Protein AF-A0A7V1H5J5-F1 (afdb_monomer)

Sequence (65 aa):
MRDNARTIVFATVLGIVCSLVLAASSQFTAPYRKANEKAEKVRNFLSALEINIEPQWDSKTLLEV

Secondary structure (DSSP, 8-state):
-HHHHHHHHHHHHHHHHHHHHHHHHHHHHHHHHHHHHHHHHHHHHHHHTT----TT--HHHHHT-

Foldseek 3Di:
DVVVVVVVVVVVVVVVVVVVVVVVVCVVCVVVVVLQVVLVVLVVVCVVVVNDDDPPQGSCNSVVD

Radius of gyration: 21.52 Å; Cα contacts (8 Å, |Δi|>4): 23; chains: 1; bounding box: 48×25×52 Å

pLDDT: mean 87.12, std 9.3, range [55.34, 97.88]

Solvent-accessible surface area (backbone atoms only — not comparable to full-atom values): 3730 Å² total; per-residue (Å²): 111,71,65,61,52,51,51,52,52,49,53,50,54,52,50,50,53,54,51,51,53,52,50,52,51,51,62,70,43,42,64,60,52,52,41,43,55,50,26,51,51,52,49,52,55,40,50,74,68,71,47,89,71,65,89,83,65,46,40,42,72,68,62,78,96

Nearest PDB structures (foldseek):
  8eow-assembly1_A  TM=6.217E-01  e=8.237E+00  Rattus norv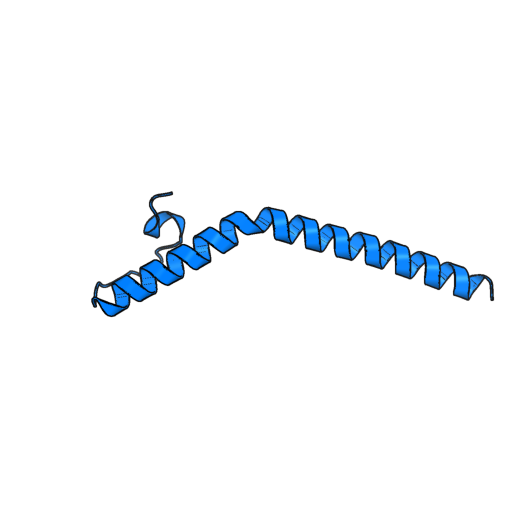egicus

Mean predicted aligned error: 7.46 Å

Structure (mmCIF, N/CA/C/O backbone):
data_AF-A0A7V1H5J5-F1
#
_entry.id   AF-A0A7V1H5J5-F1
#
loop_
_atom_site.group_PDB
_atom_site.id
_atom_site.type_symbol
_atom_site.label_atom_id
_atom_site.label_alt_id
_atom_site.label_comp_id
_atom_site.label_asym_id
_atom_site.label_entity_id
_atom_site.label_seq_id
_atom_site.pdbx_PDB_ins_code
_atom_site.Cartn_x
_atom_site.Cartn_y
_atom_site.Cartn_z
_atom_site.occupancy
_atom_site.B_iso_or_equiv
_atom_site.auth_seq_id
_atom_site.auth_comp_id
_atom_site.auth_asym_id
_atom_site.auth_atom_id
_atom_site.pdbx_PDB_model_num
ATOM 1 N N . MET A 1 1 ? 21.236 -10.608 -30.883 1.00 59.03 1 MET A N 1
ATOM 2 C CA . MET A 1 1 ? 21.761 -10.373 -29.512 1.00 59.03 1 MET A CA 1
ATOM 3 C C . MET A 1 1 ? 21.540 -8.940 -29.023 1.00 59.03 1 MET A C 1
ATOM 5 O O . MET A 1 1 ? 21.016 -8.779 -27.929 1.00 59.03 1 MET A O 1
ATOM 9 N N . ARG A 1 2 ? 21.868 -7.906 -29.817 1.00 63.06 2 ARG A N 1
ATOM 10 C CA . ARG A 1 2 ? 21.672 -6.484 -29.458 1.00 63.06 2 ARG A CA 1
ATOM 11 C C . ARG A 1 2 ? 20.217 -6.100 -29.151 1.00 63.06 2 ARG A C 1
ATOM 13 O O . ARG A 1 2 ? 19.986 -5.335 -28.221 1.00 63.06 2 ARG A O 1
ATOM 20 N N . ASP A 1 3 ? 19.253 -6.655 -29.882 1.00 71.62 3 ASP A N 1
ATOM 21 C CA . ASP A 1 3 ? 17.832 -6.345 -29.664 1.00 71.62 3 ASP A CA 1
ATOM 22 C C . ASP A 1 3 ? 17.303 -6.964 -28.364 1.00 71.62 3 ASP A C 1
ATOM 24 O O . ASP A 1 3 ? 16.606 -6.294 -27.613 1.00 71.62 3 ASP A O 1
ATOM 28 N N . ASN A 1 4 ? 17.762 -8.170 -28.010 1.00 80.12 4 ASN A N 1
ATOM 29 C CA . ASN A 1 4 ? 17.473 -8.780 -26.708 1.00 80.12 4 ASN A CA 1
ATOM 30 C C . ASN A 1 4 ? 18.001 -7.927 -25.544 1.00 80.12 4 ASN A C 1
ATOM 32 O O . ASN A 1 4 ? 17.296 -7.717 -24.563 1.00 80.12 4 ASN A O 1
ATOM 36 N N . ALA A 1 5 ? 19.224 -7.397 -25.665 1.00 88.19 5 ALA A N 1
ATOM 37 C CA . ALA A 1 5 ? 19.799 -6.521 -24.646 1.00 88.19 5 ALA A CA 1
ATOM 38 C C . ALA A 1 5 ? 19.002 -5.212 -24.495 1.00 88.19 5 ALA A C 1
ATOM 40 O O . ALA A 1 5 ? 18.745 -4.776 -23.376 1.00 88.19 5 ALA A O 1
ATOM 41 N N . ARG A 1 6 ? 18.547 -4.614 -25.606 1.00 90.56 6 ARG A N 1
ATOM 42 C CA . ARG A 1 6 ? 17.686 -3.418 -25.585 1.00 90.56 6 ARG A CA 1
ATOM 43 C C . ARG A 1 6 ? 16.340 -3.692 -24.919 1.00 90.56 6 ARG A C 1
ATOM 45 O O . ARG A 1 6 ? 15.904 -2.880 -24.110 1.00 90.56 6 ARG A O 1
ATOM 52 N N . THR A 1 7 ? 15.723 -4.837 -25.202 1.00 93.56 7 THR A N 1
ATOM 53 C CA . THR A 1 7 ? 14.463 -5.242 -24.567 1.00 93.56 7 THR A CA 1
ATOM 54 C C . THR A 1 7 ? 14.628 -5.446 -23.064 1.00 93.56 7 THR A C 1
ATOM 56 O O . THR A 1 7 ? 13.793 -4.977 -22.298 1.00 93.56 7 THR A O 1
ATOM 59 N N . ILE A 1 8 ? 15.721 -6.076 -22.620 1.00 94.00 8 ILE A N 1
ATOM 60 C CA . ILE A 1 8 ? 16.002 -6.274 -21.189 1.00 94.00 8 ILE A CA 1
ATOM 61 C C . ILE A 1 8 ? 16.198 -4.929 -20.480 1.00 94.00 8 ILE A C 1
ATOM 63 O O . ILE A 1 8 ? 15.604 -4.697 -19.427 1.00 94.00 8 ILE A O 1
ATOM 67 N N . VAL A 1 9 ? 16.982 -4.019 -21.065 1.00 95.25 9 VAL A N 1
ATOM 68 C CA . VAL A 1 9 ? 17.191 -2.674 -20.503 1.00 95.25 9 VAL A CA 1
ATOM 69 C C . VAL A 1 9 ? 15.872 -1.908 -20.433 1.00 95.25 9 VAL A C 1
ATOM 71 O O . VAL A 1 9 ? 15.549 -1.346 -19.390 1.00 95.25 9 VAL A O 1
ATOM 74 N N . PHE A 1 10 ? 15.075 -1.936 -21.501 1.00 95.06 10 PHE A N 1
ATOM 75 C CA . PHE A 1 10 ? 13.767 -1.290 -21.522 1.00 95.06 10 PHE A CA 1
ATOM 76 C C . PHE A 1 10 ? 12.830 -1.849 -20.445 1.00 95.06 10 PHE A C 1
ATOM 78 O O . PHE A 1 10 ? 12.255 -1.081 -19.679 1.00 95.06 10 PHE A O 1
ATOM 85 N N . ALA A 1 11 ? 12.718 -3.175 -20.337 1.00 96.25 11 ALA A N 1
ATOM 86 C CA . ALA A 1 11 ? 11.884 -3.826 -19.331 1.00 96.25 11 ALA A CA 1
ATOM 87 C C . ALA A 1 11 ? 12.337 -3.484 -17.904 1.00 96.25 11 ALA A C 1
ATOM 89 O O . ALA A 1 11 ? 11.505 -3.254 -17.029 1.00 96.25 11 ALA A O 1
ATOM 90 N N . THR A 1 12 ? 13.650 -3.386 -17.684 1.00 96.88 12 THR A N 1
ATOM 91 C CA . THR A 1 12 ? 14.221 -2.990 -16.391 1.00 96.88 12 THR A CA 1
ATOM 92 C C . THR A 1 12 ? 13.831 -1.558 -16.040 1.00 96.88 12 THR A C 1
ATOM 94 O O . THR A 1 12 ? 13.329 -1.307 -14.948 1.00 96.88 12 THR A O 1
ATOM 97 N N . VAL A 1 13 ? 13.994 -0.618 -16.977 1.00 97.62 13 VAL A N 1
ATOM 98 C CA . VAL A 1 13 ? 13.604 0.786 -16.778 1.00 97.62 13 VAL A CA 1
ATOM 99 C C . VAL A 1 13 ? 12.103 0.899 -16.525 1.00 97.62 13 VAL A C 1
ATOM 101 O O . VAL A 1 13 ? 11.693 1.572 -15.583 1.00 97.62 13 VAL A O 1
ATOM 104 N N . LEU A 1 14 ? 11.282 0.201 -17.308 1.00 97.31 14 LEU A N 1
ATOM 105 C CA . LEU A 1 14 ? 9.834 0.198 -17.131 1.00 97.31 14 LEU A CA 1
ATOM 106 C C . LEU A 1 14 ? 9.435 -0.355 -15.755 1.00 97.31 14 LEU A C 1
ATOM 108 O O . LEU A 1 14 ? 8.620 0.253 -15.067 1.00 97.31 14 LEU A O 1
ATOM 112 N N . GLY A 1 15 ? 10.053 -1.454 -15.314 1.00 97.81 15 GLY A N 1
ATOM 113 C CA . GLY A 1 15 ? 9.830 -2.022 -13.984 1.00 97.81 15 GLY A CA 1
ATOM 114 C C . GLY A 1 15 ? 10.212 -1.059 -12.856 1.00 97.81 1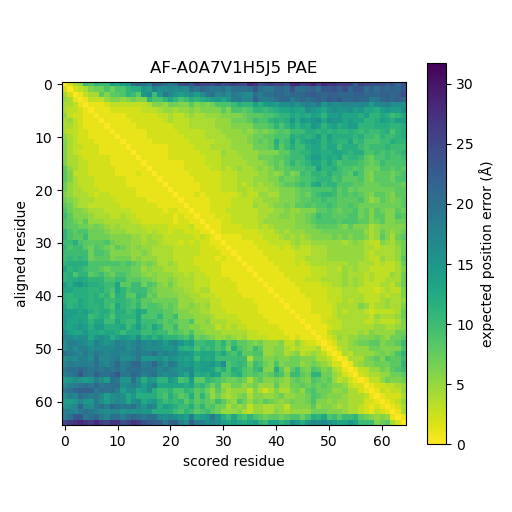5 GLY A C 1
ATOM 115 O O . GLY A 1 15 ? 9.477 -0.926 -11.874 1.00 97.81 15 GLY A O 1
ATOM 116 N N . ILE A 1 16 ? 11.312 -0.319 -13.016 1.00 97.88 16 ILE A N 1
ATOM 117 C CA . ILE A 1 16 ? 11.714 0.726 -12.065 1.00 97.88 16 ILE A CA 1
ATOM 118 C C . ILE A 1 16 ? 10.657 1.833 -12.017 1.00 97.88 16 ILE A C 1
ATOM 120 O O . ILE A 1 16 ? 10.198 2.191 -10.938 1.00 97.88 16 ILE A O 1
ATOM 124 N N . VAL A 1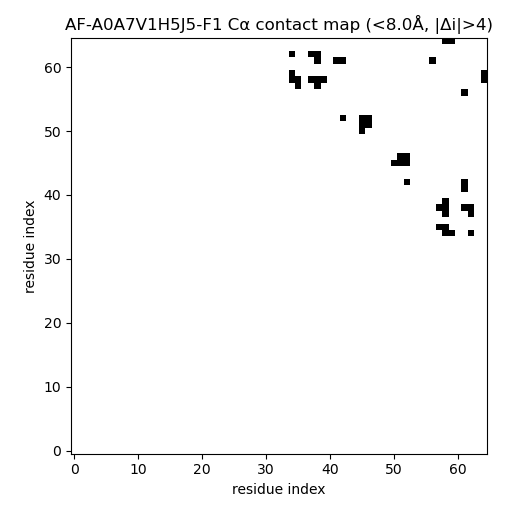 17 ? 10.203 2.334 -13.166 1.00 97.88 17 VAL A N 1
ATOM 125 C CA . VAL A 1 17 ? 9.174 3.384 -13.211 1.00 97.88 17 VAL A CA 1
ATOM 126 C C . VAL A 1 17 ? 7.875 2.913 -12.551 1.00 97.88 17 VAL A C 1
ATOM 128 O O . VAL A 1 17 ? 7.339 3.611 -11.692 1.00 97.88 17 VAL A O 1
ATOM 131 N N . CYS A 1 18 ? 7.392 1.714 -12.879 1.00 96.81 18 CYS A N 1
ATOM 132 C CA . CYS A 1 18 ? 6.174 1.167 -12.282 1.00 96.81 18 CYS A CA 1
ATOM 133 C C . CYS A 1 18 ? 6.294 0.984 -10.763 1.00 96.81 18 CYS A C 1
ATOM 135 O O . CYS A 1 18 ? 5.367 1.328 -10.030 1.00 96.81 18 CYS A O 1
ATOM 137 N N . SER A 1 19 ? 7.430 0.476 -10.279 1.00 97.19 19 SER A N 1
ATOM 138 C CA . SER A 1 19 ? 7.650 0.288 -8.840 1.00 97.19 19 SER A CA 1
ATOM 139 C C . SER A 1 19 ? 7.731 1.615 -8.085 1.00 97.19 19 SER A C 1
ATOM 141 O O . SER A 1 19 ? 7.146 1.729 -7.011 1.00 97.19 19 SER A O 1
ATOM 143 N N . LEU A 1 20 ? 8.361 2.642 -8.663 1.00 97.25 20 LEU A N 1
ATOM 144 C CA . LEU A 1 20 ? 8.400 3.986 -8.083 1.00 97.25 20 LEU A CA 1
ATOM 145 C C . LEU A 1 20 ? 7.011 4.619 -8.005 1.00 97.25 20 LEU A C 1
ATOM 147 O O . LEU A 1 20 ? 6.658 5.175 -6.967 1.00 97.25 20 LEU A O 1
ATOM 151 N N . VAL A 1 21 ? 6.208 4.505 -9.066 1.00 97.38 21 VAL A N 1
ATOM 152 C CA . VAL A 1 21 ? 4.827 5.012 -9.071 1.00 97.38 21 VAL A CA 1
ATOM 153 C C . VAL A 1 21 ? 4.003 4.327 -7.982 1.00 97.38 21 VAL A C 1
ATOM 155 O O . VAL A 1 21 ? 3.329 5.009 -7.212 1.00 97.38 21 VAL A O 1
ATOM 158 N N . LEU A 1 22 ? 4.103 3.000 -7.866 1.00 95.81 22 LEU A N 1
ATOM 159 C CA . LEU A 1 22 ? 3.380 2.237 -6.850 1.00 95.81 22 LEU A CA 1
ATOM 160 C C . LEU A 1 22 ? 3.844 2.577 -5.425 1.00 95.81 22 LEU A C 1
ATOM 162 O O . LEU A 1 22 ? 3.027 2.722 -4.514 1.00 95.81 22 LEU A O 1
ATOM 166 N N . ALA A 1 23 ? 5.152 2.738 -5.220 1.00 95.88 23 ALA A N 1
ATOM 167 C CA . ALA A 1 23 ? 5.707 3.147 -3.937 1.00 95.88 23 ALA A CA 1
ATOM 168 C C . ALA A 1 23 ? 5.209 4.548 -3.548 1.00 95.88 23 ALA A C 1
ATOM 170 O O . ALA A 1 23 ? 4.681 4.728 -2.449 1.00 95.88 23 ALA A O 1
ATOM 171 N N . ALA A 1 24 ? 5.277 5.513 -4.467 1.00 94.88 24 ALA A N 1
ATOM 172 C CA . ALA A 1 24 ? 4.802 6.873 -4.240 1.00 94.88 24 ALA A CA 1
ATOM 173 C C . ALA A 1 24 ? 3.296 6.915 -3.940 1.00 94.88 24 ALA A C 1
ATOM 175 O O . ALA A 1 24 ? 2.882 7.539 -2.961 1.00 94.88 24 ALA A O 1
ATOM 176 N N . SER A 1 25 ? 2.472 6.201 -4.715 1.00 94.38 25 SER A N 1
ATOM 177 C CA . SER A 1 25 ? 1.029 6.137 -4.470 1.00 94.38 25 SER A CA 1
ATOM 178 C C . SER A 1 25 ? 0.715 5.493 -3.122 1.00 94.38 25 SER A C 1
ATOM 180 O O . SER A 1 25 ? -0.168 5.962 -2.403 1.00 94.38 25 SER A O 1
ATOM 182 N N . SER A 1 26 ? 1.454 4.449 -2.735 1.00 92.88 26 SER A N 1
ATOM 183 C CA . SER A 1 26 ? 1.283 3.796 -1.434 1.00 92.88 26 SER A CA 1
ATOM 184 C C . SER A 1 26 ? 1.630 4.724 -0.269 1.00 92.88 26 SER A C 1
ATOM 186 O O . SER A 1 26 ? 0.919 4.751 0.734 1.00 92.88 26 SER A O 1
ATOM 188 N N . GLN A 1 27 ? 2.677 5.539 -0.409 1.00 93.06 27 GLN A N 1
ATOM 189 C CA . GLN A 1 27 ? 3.094 6.477 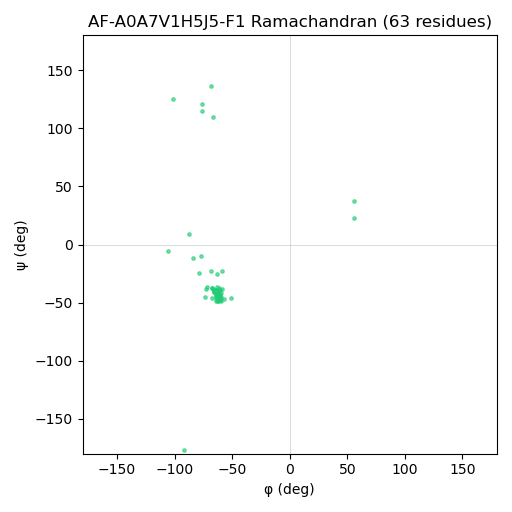0.625 1.00 93.06 27 GLN A CA 1
ATOM 190 C C . GLN A 1 27 ? 2.131 7.662 0.732 1.00 93.06 27 GLN A C 1
ATOM 192 O O . GLN A 1 27 ? 1.798 8.079 1.840 1.00 93.06 27 GLN A O 1
ATOM 197 N N . PHE A 1 28 ? 1.620 8.149 -0.399 1.00 91.50 28 PHE A N 1
ATOM 198 C CA . PHE A 1 28 ? 0.631 9.224 -0.433 1.00 91.50 28 PHE A CA 1
ATOM 199 C C . PHE A 1 28 ? -0.727 8.793 0.139 1.00 91.50 28 PHE A C 1
ATOM 201 O O . PHE A 1 28 ? -1.386 9.557 0.838 1.00 91.50 28 PHE A O 1
ATOM 208 N N . THR A 1 29 ? -1.137 7.547 -0.110 1.00 91.31 29 THR A N 1
ATOM 209 C CA . THR A 1 29 ? -2.402 6.997 0.408 1.00 91.31 29 THR A CA 1
ATOM 210 C C . THR A 1 29 ? -2.296 6.442 1.833 1.00 91.31 29 THR A C 1
ATOM 212 O O . THR A 1 29 ? -3.318 6.209 2.480 1.00 91.31 29 THR A O 1
ATOM 215 N N . ALA A 1 30 ? -1.082 6.282 2.369 1.00 90.75 30 ALA A N 1
ATOM 216 C CA . ALA A 1 30 ? -0.829 5.778 3.717 1.00 90.75 30 ALA A CA 1
ATOM 217 C C . ALA A 1 30 ? -1.608 6.487 4.848 1.00 90.75 30 ALA A C 1
ATOM 219 O O . ALA A 1 30 ? -2.140 5.767 5.700 1.00 90.75 30 ALA A O 1
ATOM 220 N N . PRO A 1 31 ? -1.701 7.835 4.923 1.00 86.94 31 PRO A N 1
ATOM 221 C CA . PRO A 1 31 ? -2.477 8.495 5.975 1.00 86.94 31 PRO A CA 1
ATOM 222 C C . PRO A 1 31 ? -3.968 8.147 5.899 1.00 86.94 31 PRO A C 1
ATOM 224 O O . PRO A 1 31 ? -4.561 7.807 6.920 1.00 86.94 31 PRO A O 1
ATOM 227 N N . TYR A 1 32 ? -4.549 8.133 4.697 1.00 88.50 32 TYR A N 1
ATOM 228 C CA . TYR A 1 32 ? -5.954 7.775 4.486 1.00 88.50 32 TYR A CA 1
ATOM 229 C C . TYR A 1 32 ? -6.224 6.307 4.825 1.00 88.50 32 TYR A C 1
ATOM 231 O O . TYR A 1 32 ? -7.202 5.998 5.501 1.00 88.50 32 TYR A O 1
ATOM 239 N N . ARG A 1 33 ? -5.318 5.395 4.445 1.00 87.38 33 ARG A N 1
ATOM 240 C CA . ARG A 1 33 ? -5.417 3.978 4.820 1.00 87.38 33 ARG A CA 1
ATOM 241 C C . ARG A 1 33 ? -5.407 3.802 6.338 1.00 87.38 33 ARG A C 1
ATOM 243 O O . ARG A 1 33 ? -6.253 3.094 6.871 1.00 87.38 33 ARG A O 1
ATOM 250 N N . LYS A 1 34 ? -4.500 4.488 7.043 1.00 89.94 34 LYS A N 1
ATOM 251 C CA . LYS A 1 34 ? -4.433 4.451 8.513 1.00 89.94 34 LYS A CA 1
ATOM 252 C C . LYS A 1 34 ? -5.687 5.035 9.168 1.00 89.94 34 LYS A C 1
ATOM 254 O O . LYS A 1 34 ? -6.128 4.504 10.183 1.00 89.94 34 LYS A O 1
ATOM 259 N N . ALA A 1 35 ? -6.244 6.116 8.622 1.00 88.12 35 ALA A N 1
ATOM 260 C CA . ALA A 1 35 ? -7.494 6.694 9.112 1.00 88.12 35 ALA A CA 1
ATOM 261 C C . ALA A 1 35 ? -8.656 5.705 8.947 1.00 88.12 35 ALA A C 1
ATOM 263 O O . ALA A 1 35 ? -9.386 5.456 9.900 1.00 88.12 35 ALA A O 1
ATOM 264 N N . ASN A 1 36 ? -8.759 5.052 7.789 1.00 88.56 36 ASN A N 1
ATOM 265 C CA . ASN A 1 36 ? -9.785 4.041 7.538 1.00 88.56 36 ASN A CA 1
ATOM 266 C C . ASN A 1 36 ? -9.627 2.815 8.449 1.00 88.56 36 ASN A C 1
ATOM 268 O O . ASN A 1 36 ? -10.604 2.366 9.033 1.00 88.56 36 ASN A O 1
ATOM 272 N N . GLU A 1 37 ? -8.405 2.313 8.653 1.00 90.62 37 GLU A N 1
ATOM 273 C CA . GLU A 1 37 ? -8.143 1.210 9.592 1.00 90.62 37 GLU A CA 1
ATOM 274 C C . GLU A 1 37 ? -8.523 1.567 11.036 1.00 90.62 37 GLU A C 1
ATOM 276 O O . GLU A 1 37 ? -9.043 0.730 11.774 1.00 90.62 37 GLU A O 1
ATOM 281 N N . LYS A 1 38 ? -8.259 2.806 11.468 1.00 88.44 38 LYS A N 1
ATOM 282 C CA . LYS A 1 38 ? -8.665 3.284 12.796 1.00 88.44 38 LYS A CA 1
ATOM 283 C C . LYS A 1 38 ? -10.179 3.403 12.908 1.00 88.44 38 LYS A C 1
ATOM 285 O O . LYS A 1 38 ? -10.737 2.939 13.896 1.00 88.44 38 LYS A O 1
ATOM 290 N N . ALA A 1 39 ? -10.825 3.986 11.905 1.00 88.06 39 ALA A N 1
ATOM 291 C CA . ALA A 1 39 ? -12.272 4.117 11.860 1.00 88.06 39 ALA A CA 1
ATOM 292 C C . ALA A 1 39 ? -12.954 2.749 11.908 1.00 88.06 39 ALA A C 1
ATOM 294 O O . ALA A 1 39 ? -13.882 2.563 12.682 1.00 88.06 39 ALA A O 1
ATOM 295 N N . GLU A 1 40 ? -12.432 1.760 11.184 1.00 88.06 40 GLU A N 1
ATOM 296 C CA . GLU A 1 40 ? -12.952 0.394 11.213 1.00 88.06 40 GLU A CA 1
ATOM 297 C C . GLU A 1 40 ? -12.835 -0.242 12.605 1.00 88.06 40 GLU A C 1
ATOM 299 O O . GLU A 1 40 ? -13.776 -0.866 13.089 1.00 88.06 40 GLU A O 1
ATOM 304 N N . LYS A 1 41 ? -11.715 -0.033 13.309 1.00 88.75 41 LYS A N 1
ATOM 305 C CA . LYS A 1 41 ? -11.577 -0.484 14.704 1.00 88.75 41 LYS A CA 1
ATOM 306 C C . LYS A 1 41 ? -12.616 0.170 15.608 1.00 88.75 41 LYS A C 1
ATOM 308 O O . LYS A 1 41 ? -13.250 -0.528 16.392 1.00 88.75 41 LYS A O 1
ATOM 313 N N . VAL A 1 42 ? -12.794 1.485 15.494 1.00 88.44 42 VAL A N 1
ATOM 314 C CA . VAL A 1 42 ? -13.781 2.239 16.280 1.00 88.44 42 VAL A CA 1
ATOM 315 C C . VAL A 1 42 ? -15.198 1.748 15.982 1.00 88.44 42 VAL A C 1
ATOM 317 O O . VAL A 1 42 ? -15.942 1.470 16.919 1.00 88.44 42 VAL A O 1
ATOM 320 N N . ARG A 1 43 ? -15.548 1.536 14.706 1.00 85.62 43 ARG A N 1
ATOM 321 C CA . ARG A 1 43 ? -16.835 0.949 14.301 1.00 85.62 43 ARG A CA 1
ATOM 322 C C . ARG A 1 43 ? -17.057 -0.412 14.933 1.00 85.62 43 ARG A C 1
ATOM 324 O O . ARG A 1 43 ? -18.117 -0.638 15.499 1.00 85.62 43 ARG A O 1
ATOM 331 N N . ASN A 1 44 ? -16.058 -1.289 14.888 1.00 88.44 44 ASN A N 1
ATOM 332 C CA . ASN A 1 44 ? -16.159 -2.620 15.481 1.00 88.44 44 ASN A CA 1
ATOM 333 C C . ASN A 1 44 ? -16.352 -2.561 17.002 1.00 88.44 44 ASN A C 1
ATOM 335 O O . ASN A 1 44 ? -17.186 -3.290 17.533 1.00 88.44 44 ASN A O 1
ATOM 339 N N . PHE A 1 45 ? -15.642 -1.670 17.703 1.00 89.94 45 PHE A N 1
ATOM 340 C CA . PHE A 1 45 ? -15.837 -1.466 19.143 1.00 89.94 45 PHE A CA 1
ATOM 341 C C . PHE A 1 45 ? -17.246 -0.971 19.475 1.00 89.94 45 PHE A C 1
ATOM 343 O O . PHE A 1 45 ? -17.901 -1.524 20.352 1.00 89.94 45 PHE A O 1
ATOM 350 N N . LEU A 1 46 ? -17.723 0.051 18.773 1.00 87.19 46 LEU A N 1
ATOM 351 C CA . LEU A 1 46 ? -19.047 0.627 18.996 1.00 87.19 46 LEU A CA 1
ATOM 352 C C . LEU A 1 46 ? -20.168 -0.350 18.610 1.00 87.19 46 LEU A C 1
ATOM 354 O O . LEU A 1 46 ? -21.155 -0.464 19.331 1.00 87.19 46 LEU A O 1
ATOM 358 N N . SER A 1 47 ? -19.978 -1.125 17.541 1.00 86.62 47 SER A N 1
ATOM 359 C CA . SER A 1 47 ? -20.894 -2.199 17.154 1.00 86.62 47 SER A CA 1
ATOM 360 C C . SER A 1 47 ? -20.959 -3.305 18.208 1.00 86.62 47 SER A C 1
ATOM 362 O O . SER A 1 47 ? -22.035 -3.848 18.434 1.00 86.62 47 SER A O 1
ATOM 364 N N . ALA A 1 48 ? -19.843 -3.638 18.866 1.00 90.25 48 ALA A N 1
ATOM 365 C CA . ALA A 1 48 ? -19.832 -4.599 19.971 1.00 90.25 48 ALA A CA 1
ATOM 366 C C . ALA A 1 48 ? -20.557 -4.077 21.225 1.00 90.25 48 ALA A C 1
ATOM 368 O O . ALA A 1 48 ? -21.008 -4.871 22.044 1.00 90.25 48 ALA A O 1
ATOM 369 N N . LEU A 1 49 ? -20.684 -2.755 21.364 1.00 89.81 49 LEU A N 1
ATOM 370 C CA . LEU A 1 49 ? -21.478 -2.092 22.403 1.00 89.81 49 LEU A CA 1
ATOM 371 C C . LEU A 1 49 ? -22.950 -1.894 21.993 1.00 89.81 49 LEU A C 1
ATOM 373 O O . LEU A 1 49 ? -23.669 -1.173 22.678 1.00 89.81 49 LEU A O 1
ATOM 377 N N . GLU A 1 50 ? -23.384 -2.490 20.874 1.00 87.62 50 GLU A N 1
ATOM 378 C CA . GLU A 1 50 ? -24.729 -2.343 20.288 1.00 87.62 50 GLU A 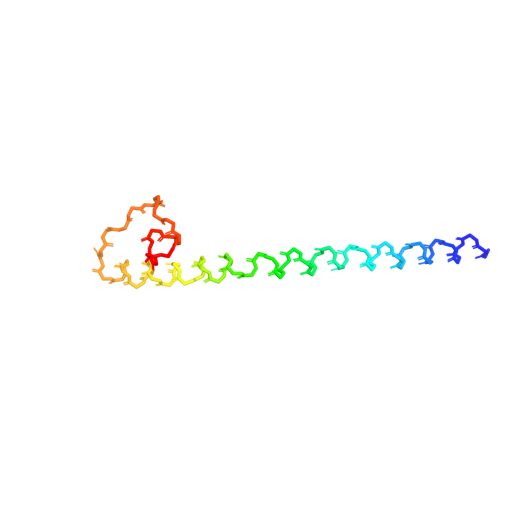CA 1
ATOM 379 C C . GLU A 1 5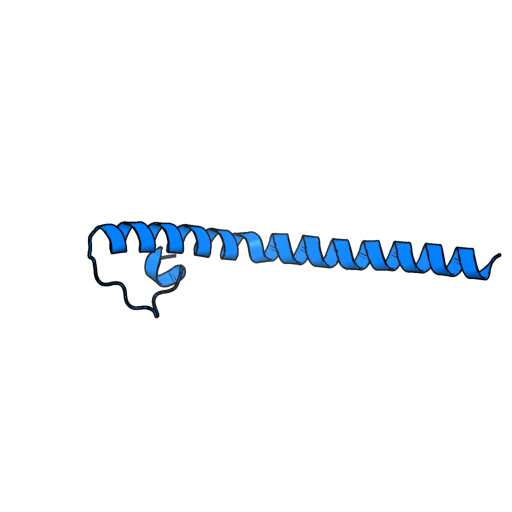0 ? -25.128 -0.885 19.990 1.00 87.62 50 GLU A C 1
ATOM 381 O O . GLU A 1 50 ? -26.306 -0.548 19.861 1.00 87.62 50 GLU A O 1
ATOM 386 N N . ILE A 1 51 ? -24.141 0.001 19.829 1.00 82.94 51 ILE A N 1
ATOM 387 C CA . ILE A 1 51 ? -24.376 1.380 19.406 1.00 82.94 51 ILE A CA 1
ATOM 388 C C . ILE A 1 51 ? -24.650 1.365 17.901 1.00 82.94 51 ILE A C 1
ATOM 390 O O . ILE A 1 51 ? -23.816 0.925 17.107 1.00 82.94 51 ILE A O 1
ATOM 394 N N . ASN A 1 52 ? -25.825 1.855 17.503 1.00 77.19 52 ASN A N 1
ATOM 395 C CA . ASN A 1 52 ? -26.214 1.936 16.099 1.00 77.19 52 ASN A CA 1
ATOM 396 C C . ASN A 1 52 ? -25.332 2.952 15.355 1.00 77.19 52 ASN A C 1
ATOM 398 O O . ASN A 1 52 ? -25.458 4.158 15.569 1.00 77.19 52 ASN A O 1
ATOM 402 N N . ILE A 1 53 ? -24.452 2.463 14.480 1.00 78.19 53 ILE A N 1
ATOM 403 C CA . ILE A 1 53 ? -23.636 3.291 13.585 1.00 78.19 53 ILE A CA 1
ATOM 404 C C . ILE A 1 53 ? -24.254 3.270 12.198 1.00 78.19 53 ILE A C 1
ATOM 406 O O . ILE A 1 53 ? -24.415 2.204 11.600 1.00 78.19 53 ILE A O 1
ATOM 410 N N . GLU A 1 54 ? -24.537 4.450 11.652 1.00 78.94 54 GLU A N 1
ATOM 411 C CA . GLU A 1 54 ? -25.047 4.545 10.292 1.00 78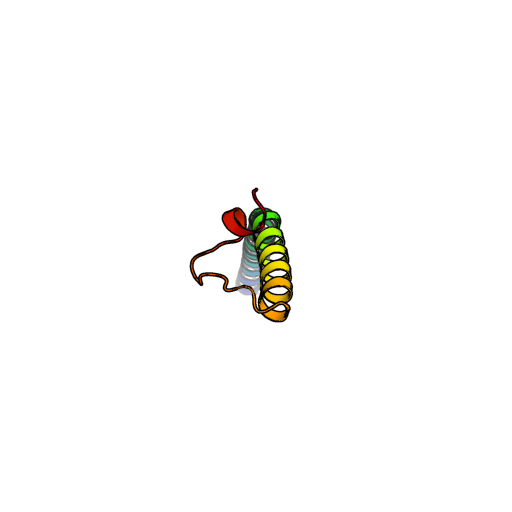.94 54 GLU A CA 1
ATOM 412 C C . GLU A 1 54 ? -23.967 4.143 9.264 1.00 78.94 54 GLU A C 1
ATOM 414 O O . GLU A 1 54 ? -22.816 4.579 9.371 1.00 78.94 54 GLU A O 1
ATOM 419 N N . PRO A 1 55 ? -24.305 3.351 8.227 1.00 72.81 55 PRO A N 1
ATOM 420 C CA . PRO A 1 55 ? -23.338 2.866 7.238 1.00 72.81 55 PRO A CA 1
ATOM 421 C C . PRO A 1 55 ? -22.592 3.970 6.477 1.00 72.81 55 PRO A C 1
ATOM 423 O O . PRO A 1 55 ? -21.516 3.715 5.942 1.00 72.81 55 PRO A O 1
ATOM 426 N N . GLN A 1 56 ? -23.160 5.177 6.413 1.00 79.00 56 GLN A N 1
ATOM 427 C CA . GLN A 1 56 ? -22.561 6.334 5.748 1.00 79.00 56 GLN A CA 1
ATOM 428 C C . GLN A 1 56 ? -21.432 7.021 6.532 1.00 79.00 56 GLN A C 1
ATOM 430 O O . GLN A 1 56 ? -20.784 7.905 5.974 1.00 79.00 56 GLN A O 1
ATOM 435 N N . TRP A 1 57 ? -21.197 6.680 7.804 1.00 80.88 57 TRP A N 1
ATOM 436 C CA . TRP A 1 57 ? -20.169 7.354 8.604 1.00 80.88 57 TRP A CA 1
ATOM 437 C C . TRP A 1 5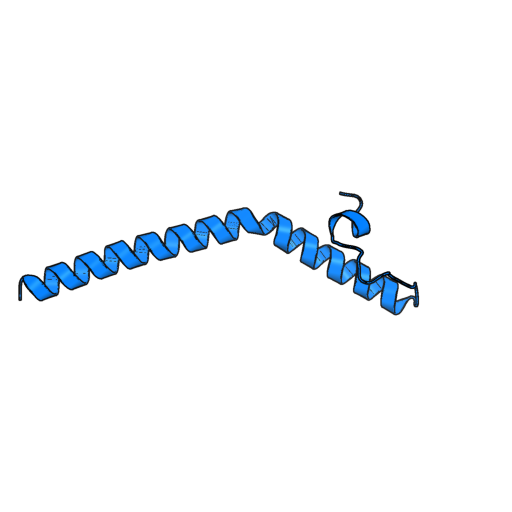7 ? -18.769 6.872 8.205 1.00 80.88 57 TRP A C 1
ATOM 439 O O . TRP A 1 57 ? -18.423 5.702 8.378 1.00 80.88 57 TRP A O 1
ATOM 449 N N . ASP A 1 58 ? -17.967 7.789 7.658 1.00 77.50 58 ASP A N 1
ATOM 450 C CA . ASP A 1 58 ? -16.603 7.523 7.205 1.00 77.50 58 ASP A CA 1
ATOM 451 C C . ASP A 1 58 ? -15.559 7.806 8.299 1.00 77.50 58 ASP A C 1
ATOM 453 O O . ASP A 1 58 ? -15.877 8.158 9.439 1.00 77.50 58 ASP A O 1
ATOM 457 N N . SER A 1 59 ? -14.279 7.647 7.957 1.00 79.00 59 SER A N 1
ATOM 458 C CA . SER A 1 59 ? -13.188 7.858 8.904 1.00 79.00 59 SER A CA 1
ATOM 459 C C . SER A 1 59 ? -13.065 9.282 9.441 1.00 79.00 59 SER A C 1
ATOM 461 O O . SER A 1 59 ? -12.581 9.435 10.558 1.00 79.00 59 SER A O 1
ATOM 463 N N . LYS A 1 60 ? -13.528 10.305 8.722 1.00 79.56 60 LYS A N 1
ATOM 464 C CA . LYS A 1 60 ? -13.557 11.687 9.217 1.00 79.56 60 LYS A CA 1
ATOM 465 C C . LYS A 1 60 ? -14.648 11.866 10.259 1.00 79.56 60 LYS A C 1
ATOM 467 O O . LYS A 1 60 ? -14.400 12.417 11.326 1.00 79.56 60 LYS A O 1
ATOM 472 N N . THR A 1 61 ? -15.844 11.343 9.984 1.00 80.69 61 THR A N 1
ATOM 473 C CA . THR A 1 61 ? -16.981 11.428 10.912 1.00 80.69 61 THR A CA 1
ATOM 474 C C . THR A 1 61 ? -16.731 10.630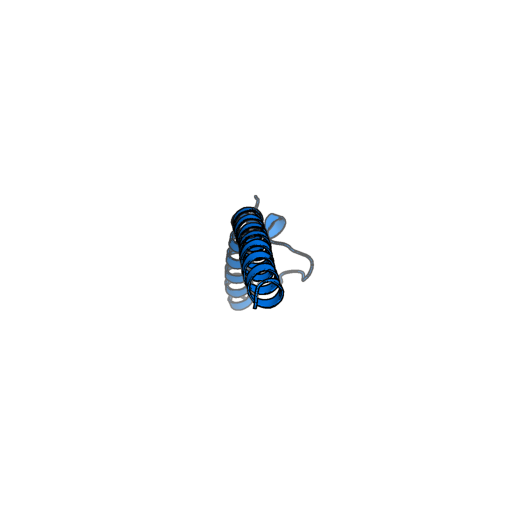 12.190 1.00 80.69 61 THR A C 1
ATOM 476 O O . THR A 1 61 ? -17.047 11.097 13.277 1.00 80.69 61 THR A O 1
ATOM 479 N N . LEU A 1 62 ? -16.132 9.443 12.078 1.00 77.38 62 LEU A N 1
ATOM 480 C CA . LEU A 1 62 ? -15.905 8.546 13.216 1.00 77.38 62 LEU A CA 1
ATOM 481 C C . LEU A 1 62 ? -14.711 8.929 14.088 1.00 77.38 62 LEU A C 1
ATOM 483 O O . LEU A 1 62 ? -14.651 8.514 15.244 1.00 77.38 62 LEU A O 1
ATOM 487 N N . LEU A 1 63 ? -13.734 9.643 13.529 1.00 80.69 63 LEU A N 1
ATOM 488 C CA . LEU A 1 63 ? -12.524 10.036 14.251 1.00 80.69 63 LEU A CA 1
ATOM 489 C C . LEU A 1 63 ? -12.510 11.522 14.632 1.00 80.69 63 LEU A C 1
ATOM 491 O O . LEU A 1 63 ? -11.591 11.923 15.340 1.00 80.69 63 LEU A O 1
ATOM 495 N N . GLU A 1 64 ? -13.500 12.307 14.196 1.00 73.94 64 GLU A N 1
ATOM 496 C CA . GLU A 1 64 ? -13.575 13.759 14.424 1.00 73.94 64 GLU A CA 1
ATOM 497 C C . GLU A 1 64 ? -12.315 14.502 13.908 1.00 73.94 64 GLU A C 1
ATOM 499 O O . GLU A 1 64 ? -11.816 15.435 14.537 1.00 73.94 64 GLU A O 1
ATOM 504 N N . VAL A 1 65 ? -11.773 14.053 12.759 1.00 55.34 65 VAL A N 1
ATOM 505 C CA . VAL A 1 65 ? -10.538 14.569 12.112 1.00 55.34 65 VAL A CA 1
ATOM 506 C C . VAL A 1 65 ? -10.805 15.096 10.707 1.00 55.34 65 VAL A C 1
ATOM 508 O O . VAL A 1 65 ? -11.541 14.426 9.947 1.00 55.34 65 VAL A O 1
#